Protein AF-A0A8T4NTZ0-F1 (afdb_monomer_lite)

Structure (mmCIF, N/CA/C/O backbone):
data_AF-A0A8T4NTZ0-F1
#
_entry.id   AF-A0A8T4NTZ0-F1
#
loop_
_atom_site.group_PDB
_atom_site.id
_atom_site.type_symbol
_atom_site.label_atom_id
_atom_site.label_alt_id
_atom_site.label_comp_id
_atom_site.label_asym_id
_atom_site.label_entity_id
_atom_site.label_seq_id
_atom_site.pdbx_PDB_ins_code
_atom_site.Cartn_x
_atom_site.Cartn_y
_atom_site.Cartn_z
_atom_site.occupancy
_atom_site.B_iso_or_equiv
_atom_site.auth_seq_id
_atom_site.auth_comp_id
_atom_site.auth_asym_id
_atom_site.auth_atom_id
_atom_site.pdbx_PDB_model_num
ATOM 1 N N . MET A 1 1 ? -55.802 -5.693 69.992 1.00 51.03 1 MET A N 1
ATOM 2 C CA . MET A 1 1 ? -55.617 -4.877 68.767 1.00 51.03 1 MET A CA 1
ATOM 3 C C . MET A 1 1 ? -55.385 -3.428 69.176 1.00 51.03 1 MET A C 1
ATOM 5 O O . MET A 1 1 ? -56.278 -2.823 69.757 1.00 51.03 1 MET A O 1
ATOM 9 N N . LYS A 1 2 ? -54.172 -2.895 68.983 1.00 58.31 2 LYS A N 1
ATOM 10 C CA . LYS A 1 2 ? -53.812 -1.536 69.423 1.00 58.31 2 LYS A CA 1
ATOM 11 C C . LYS A 1 2 ? -54.436 -0.531 68.447 1.00 58.31 2 LYS A C 1
ATOM 13 O O . LYS A 1 2 ? -54.074 -0.511 67.276 1.00 58.31 2 LYS A O 1
ATOM 18 N N . LYS A 1 3 ? -55.430 0.236 68.905 1.00 58.19 3 LYS A N 1
ATOM 19 C CA . LYS A 1 3 ? -56.141 1.238 68.097 1.00 58.19 3 LYS A CA 1
ATOM 20 C C . LYS A 1 3 ? -55.153 2.361 67.759 1.00 58.19 3 LYS A C 1
ATOM 22 O O . LYS A 1 3 ? -54.779 3.125 68.644 1.00 58.19 3 LYS A O 1
ATOM 27 N N . ILE A 1 4 ? -54.691 2.423 66.512 1.00 62.94 4 ILE A N 1
ATOM 28 C CA . ILE A 1 4 ? -53.839 3.519 66.031 1.00 62.94 4 ILE A CA 1
ATOM 29 C C . ILE A 1 4 ? -54.670 4.803 66.115 1.00 62.94 4 ILE A C 1
ATOM 31 O O . ILE A 1 4 ? -55.793 4.857 65.605 1.00 62.94 4 ILE A O 1
ATOM 35 N N . SER A 1 5 ? -54.166 5.819 66.817 1.00 63.41 5 SER A N 1
ATOM 36 C CA . SER A 1 5 ? -54.862 7.101 66.906 1.00 63.41 5 SER A CA 1
ATOM 37 C C . SER A 1 5 ? -54.831 7.771 65.530 1.00 63.41 5 SER A C 1
ATOM 39 O O . SER A 1 5 ? -53.827 7.707 64.823 1.00 63.41 5 SER A O 1
ATOM 41 N N . LYS A 1 6 ? -55.930 8.415 65.118 1.00 66.81 6 LYS A N 1
ATOM 42 C CA . LYS A 1 6 ? -56.035 9.052 63.788 1.00 66.81 6 LYS A CA 1
ATOM 43 C C . LYS A 1 6 ? -54.883 10.039 63.513 1.00 66.81 6 LYS A C 1
ATOM 45 O O . LYS A 1 6 ? -54.472 10.185 62.372 1.00 66.81 6 LYS A O 1
ATOM 50 N N . ALA A 1 7 ? -54.314 10.629 64.567 1.00 63.78 7 ALA A N 1
ATOM 51 C CA . ALA A 1 7 ? -53.135 11.491 64.506 1.00 63.78 7 ALA A CA 1
ATOM 52 C C . ALA A 1 7 ? -51.843 10.759 64.085 1.00 63.78 7 ALA A C 1
ATOM 54 O O . ALA A 1 7 ? -51.043 11.313 63.336 1.00 63.78 7 ALA A O 1
ATOM 55 N N . GLN A 1 8 ? -51.642 9.507 64.516 1.00 68.31 8 GLN A N 1
ATOM 56 C CA . GLN A 1 8 ? -50.486 8.703 64.101 1.00 68.31 8 GLN A CA 1
ATOM 57 C C . GLN A 1 8 ? -50.571 8.321 62.621 1.00 68.31 8 GLN A C 1
ATOM 59 O O . GLN A 1 8 ? -49.560 8.355 61.927 1.00 68.31 8 GLN A O 1
ATOM 64 N N . ALA A 1 9 ? -51.772 8.018 62.120 1.00 75.62 9 ALA A N 1
ATOM 65 C CA . ALA A 1 9 ? -51.971 7.716 60.703 1.00 75.62 9 ALA A CA 1
ATOM 66 C C . ALA A 1 9 ? -51.599 8.912 59.807 1.00 75.62 9 ALA A C 1
ATOM 68 O O . ALA A 1 9 ? -50.891 8.741 58.81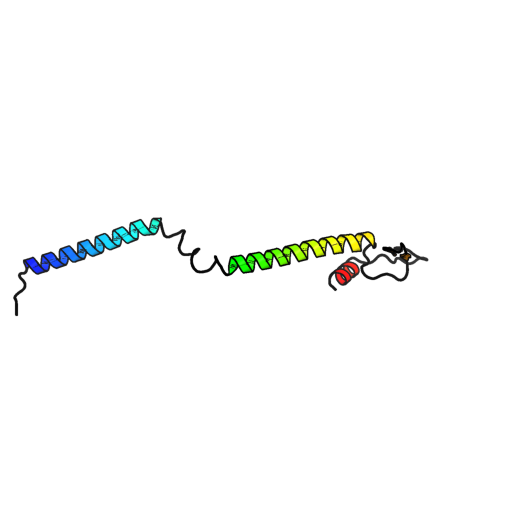7 1.00 75.62 9 ALA A O 1
ATOM 69 N N . THR A 1 10 ? -51.989 10.131 60.196 1.00 85.56 10 THR A N 1
ATOM 70 C CA . THR A 1 10 ? -51.610 11.355 59.474 1.00 85.56 10 THR A CA 1
ATOM 71 C C . THR A 1 10 ? -50.099 11.589 59.492 1.00 85.56 10 THR A C 1
ATOM 73 O O . THR A 1 10 ? -49.531 11.962 58.469 1.00 85.56 10 THR A O 1
ATOM 76 N N . ALA A 1 11 ? -49.425 11.314 60.615 1.00 85.12 11 ALA A N 1
ATOM 77 C CA . ALA A 1 11 ? -47.973 11.469 60.720 1.00 85.12 11 ALA A CA 1
ATOM 78 C C . ALA A 1 11 ? -47.207 10.548 59.750 1.00 85.12 11 ALA A C 1
ATOM 80 O O . ALA A 1 11 ? -46.255 10.989 59.110 1.00 85.12 11 ALA A O 1
ATOM 81 N N . PHE A 1 12 ? -47.653 9.299 59.579 1.00 87.50 12 PHE A N 1
ATOM 82 C CA . PHE A 1 12 ? -47.040 8.374 58.620 1.00 87.50 12 PHE A CA 1
ATOM 83 C C . PHE A 1 12 ? -47.247 8.800 57.163 1.00 87.50 12 PHE A C 1
ATOM 85 O O . PHE A 1 12 ? -46.328 8.669 56.356 1.00 87.50 12 PHE A O 1
ATOM 92 N N . ILE A 1 13 ? -48.420 9.346 56.828 1.00 90.81 13 ILE A N 1
ATOM 93 C CA . ILE A 1 13 ? -48.708 9.836 55.472 1.00 90.81 13 ILE A CA 1
ATOM 94 C C . ILE A 1 13 ? -47.810 11.030 55.135 1.00 90.81 13 ILE A C 1
ATOM 96 O O . ILE A 1 13 ? -47.190 11.053 54.074 1.00 90.81 13 ILE A O 1
ATOM 100 N N . VAL A 1 14 ? -47.683 11.993 56.051 1.00 93.00 14 VAL A N 1
ATOM 101 C CA . VAL A 1 14 ? -46.811 13.162 55.858 1.00 93.00 14 VAL A CA 1
ATOM 102 C C . VAL A 1 14 ? -45.350 12.734 55.701 1.00 93.00 14 VAL A C 1
ATOM 104 O O . VAL A 1 14 ? -44.663 13.219 54.805 1.00 93.00 14 VAL A O 1
ATOM 107 N N . LEU A 1 15 ? -44.887 11.774 56.506 1.00 93.31 15 LEU A N 1
ATOM 108 C CA . LEU A 1 15 ? -43.525 11.249 56.408 1.00 93.31 15 LEU A CA 1
ATOM 109 C C . LEU A 1 15 ? -43.255 10.580 55.050 1.00 93.31 15 LEU A C 1
ATOM 111 O O . LEU A 1 15 ? -42.210 10.817 54.448 1.00 93.31 15 LEU A O 1
ATOM 115 N N . ALA A 1 16 ? -44.203 9.792 54.536 1.00 93.12 16 ALA A N 1
ATOM 116 C CA . ALA A 1 16 ? -44.074 9.146 53.231 1.00 93.12 16 ALA A CA 1
ATOM 117 C C . ALA A 1 16 ? -43.975 10.169 52.087 1.00 93.12 16 ALA A C 1
ATOM 119 O O . ALA A 1 16 ? -43.129 10.028 51.206 1.00 93.12 16 ALA A O 1
ATOM 120 N N . VAL A 1 17 ? -44.786 11.232 52.130 1.00 95.12 17 VAL A N 1
ATOM 121 C CA . VAL A 1 17 ? -44.742 12.312 51.131 1.00 95.12 17 VAL A CA 1
ATOM 122 C C . VAL A 1 17 ? -43.391 13.030 51.152 1.00 95.12 17 VAL A C 1
ATOM 124 O O . VAL A 1 17 ? -42.823 13.287 50.093 1.00 95.12 17 VAL A O 1
ATOM 127 N N . ILE A 1 18 ? -42.837 13.295 52.339 1.00 96.19 18 ILE A N 1
ATOM 128 C CA . ILE A 1 18 ? -41.519 13.931 52.483 1.00 96.19 18 ILE A CA 1
ATOM 129 C C . ILE A 1 18 ? -40.416 13.052 51.881 1.00 96.19 18 ILE A C 1
ATOM 131 O O . ILE A 1 18 ? -39.565 13.561 51.156 1.00 96.19 18 ILE A O 1
ATOM 135 N N . ILE A 1 19 ? -40.445 11.740 52.132 1.00 95.38 19 ILE A N 1
ATOM 136 C CA . ILE A 1 19 ? -39.457 10.794 51.588 1.00 95.38 19 ILE A CA 1
ATOM 137 C C . ILE A 1 19 ? -39.525 10.754 50.057 1.00 95.38 19 ILE A C 1
ATOM 139 O O . ILE A 1 19 ? -38.489 10.822 49.395 1.00 95.38 19 ILE A O 1
ATOM 143 N N . VAL A 1 20 ? -40.732 10.691 49.486 1.00 95.19 20 VAL A N 1
ATOM 144 C CA . VAL A 1 20 ? -40.926 10.681 48.027 1.00 95.19 20 VAL A CA 1
ATOM 145 C C . VAL A 1 20 ? -40.454 11.995 47.400 1.00 95.19 20 VAL A C 1
ATOM 147 O O . VAL A 1 20 ? -39.764 11.970 46.382 1.00 95.19 20 VAL A O 1
ATOM 150 N N . ALA A 1 21 ? -40.754 13.137 48.025 1.00 94.56 21 ALA A N 1
ATOM 151 C CA . ALA A 1 21 ? -40.298 14.444 47.556 1.00 94.56 21 ALA A CA 1
ATOM 152 C C . ALA A 1 21 ? -38.764 14.571 47.594 1.00 94.56 21 ALA A C 1
ATOM 154 O O . ALA A 1 21 ? -38.163 15.065 46.640 1.00 94.56 21 ALA A O 1
ATOM 155 N N . PHE A 1 22 ? -38.120 14.071 48.654 1.00 95.00 22 PHE A N 1
ATOM 156 C CA . PHE A 1 22 ? -36.659 14.046 48.759 1.00 95.00 22 PHE A CA 1
ATOM 157 C C . PHE A 1 22 ? -36.017 13.141 47.706 1.00 95.00 22 PHE A C 1
ATOM 159 O O . PHE A 1 22 ? -35.046 13.542 47.067 1.00 95.00 22 PHE A O 1
ATOM 166 N N . ALA A 1 23 ? -36.569 11.947 47.482 1.00 90.81 23 ALA A N 1
ATOM 167 C CA . ALA A 1 23 ? -36.082 11.040 46.448 1.00 90.81 23 ALA A CA 1
ATOM 168 C C . ALA A 1 23 ? -36.201 11.665 45.047 1.00 90.81 23 ALA A C 1
ATOM 170 O O . ALA A 1 23 ? -35.252 11.607 44.266 1.00 90.81 23 ALA A O 1
ATOM 171 N N . ALA A 1 24 ? -37.325 12.328 44.752 1.00 88.56 24 ALA A N 1
ATOM 172 C CA . ALA A 1 24 ? -37.534 13.029 43.488 1.00 88.56 24 ALA A CA 1
ATOM 173 C C . ALA A 1 24 ? -36.539 14.187 43.289 1.00 88.56 24 ALA A C 1
ATOM 175 O O . ALA A 1 24 ? -35.979 14.324 42.203 1.00 88.56 24 ALA A O 1
ATOM 176 N N . LEU A 1 25 ? -36.259 14.971 44.337 1.00 88.88 25 LEU A N 1
ATOM 177 C CA . LEU A 1 25 ? -35.255 16.042 44.307 1.00 88.88 25 LEU A CA 1
ATOM 178 C C . LEU A 1 25 ? -33.844 15.508 44.049 1.00 88.88 25 LEU A C 1
ATOM 180 O O . LEU A 1 25 ? -33.128 16.058 43.215 1.00 88.88 25 LEU A O 1
ATOM 184 N N . ILE A 1 26 ? -33.452 14.422 44.719 1.00 86.88 26 ILE A N 1
ATOM 185 C CA . ILE A 1 26 ? -32.142 13.787 44.517 1.00 86.88 26 ILE A CA 1
ATOM 186 C C . ILE A 1 26 ? -32.006 13.288 43.074 1.00 86.88 26 ILE A C 1
ATOM 188 O O . ILE A 1 26 ? -30.978 13.522 42.443 1.00 86.88 26 ILE A O 1
ATOM 192 N N . ILE A 1 27 ? -33.040 12.645 42.523 1.00 84.56 27 ILE A N 1
ATOM 193 C CA . ILE A 1 27 ? -33.043 12.178 41.128 1.00 84.56 27 ILE A CA 1
ATOM 194 C C . ILE A 1 27 ? -32.951 13.362 40.156 1.00 84.56 27 ILE A C 1
ATOM 196 O O . ILE A 1 27 ? -32.156 13.315 39.219 1.00 84.56 27 ILE A O 1
ATOM 200 N N . TYR A 1 28 ? -33.712 14.432 40.398 1.00 84.81 28 TYR A N 1
ATOM 201 C CA . TYR A 1 28 ? -33.720 15.633 39.561 1.00 84.81 28 TYR A CA 1
ATOM 202 C C . TYR A 1 28 ? -32.356 16.339 39.538 1.00 84.81 28 TYR A C 1
ATOM 204 O O . TYR A 1 28 ? -31.854 16.676 38.468 1.00 84.81 28 TYR A O 1
ATOM 212 N N . PHE A 1 29 ? -31.705 16.500 40.694 1.00 81.69 29 PHE A N 1
ATOM 213 C CA . PHE A 1 29 ? -30.373 17.109 40.755 1.00 81.69 29 PHE A CA 1
ATOM 214 C C . PHE A 1 29 ? -29.269 16.191 40.217 1.00 81.69 29 PHE A C 1
ATOM 216 O O . PHE A 1 29 ? -28.331 16.674 39.583 1.00 81.69 29 PHE A O 1
ATOM 223 N N . ASN A 1 30 ? -29.389 14.873 40.397 1.00 71.62 30 ASN A N 1
ATOM 224 C CA . ASN A 1 30 ? -28.410 13.921 39.875 1.00 71.62 30 ASN A CA 1
ATOM 225 C C . ASN A 1 30 ? -28.513 13.726 38.355 1.00 71.62 30 ASN A C 1
ATOM 227 O O . ASN A 1 30 ? -27.500 13.406 37.736 1.00 71.62 30 ASN A O 1
ATOM 231 N N . GLN A 1 31 ? -29.672 13.971 37.727 1.00 62.84 31 GLN A N 1
ATOM 232 C CA . GLN A 1 31 ? -29.818 13.904 36.264 1.00 62.84 31 GLN A CA 1
ATOM 233 C C . GLN A 1 31 ? -28.896 14.883 35.522 1.00 62.84 31 GLN A C 1
ATOM 235 O O . GLN A 1 31 ? -28.439 14.564 34.426 1.00 62.84 31 GLN A O 1
ATOM 240 N N . ASN A 1 32 ? -28.530 16.015 36.132 1.00 55.97 32 ASN A N 1
ATOM 241 C CA . ASN A 1 32 ? -27.636 16.993 35.504 1.00 55.97 32 ASN A CA 1
ATOM 242 C C . ASN A 1 32 ? -26.151 16.560 35.500 1.00 55.97 32 ASN A C 1
ATOM 244 O O . ASN A 1 32 ? -25.354 17.113 34.747 1.00 55.97 32 ASN A O 1
ATOM 248 N N . SER A 1 33 ? -25.787 15.544 36.294 1.00 54.38 33 SER A N 1
ATOM 249 C CA . SER A 1 33 ? -24.423 14.988 36.382 1.00 54.38 33 SER A CA 1
ATOM 250 C C . SER A 1 33 ? -24.286 13.588 35.762 1.00 54.38 33 SER A C 1
ATOM 252 O O . SER A 1 33 ? -23.179 13.061 35.670 1.00 54.38 33 SER A O 1
ATOM 254 N N . TYR A 1 34 ? -25.386 12.970 35.311 1.00 49.66 34 TYR A N 1
ATOM 255 C CA . TYR A 1 34 ? -25.434 11.559 34.896 1.00 49.66 34 TYR A CA 1
ATOM 256 C C . TYR A 1 34 ? -25.424 11.325 33.377 1.00 49.66 34 TYR A C 1
ATOM 258 O O . TYR A 1 34 ? -25.761 10.236 32.922 1.00 49.66 34 TYR A O 1
ATOM 266 N N . SER A 1 35 ? -25.034 12.324 32.578 1.00 50.47 35 SER A N 1
ATOM 267 C CA . SER A 1 35 ? -24.983 12.196 31.110 1.00 50.47 35 SER A CA 1
ATOM 268 C C . SER A 1 35 ? -23.567 12.017 30.537 1.00 50.47 35 SER A C 1
ATOM 270 O O . SER A 1 35 ? -23.403 11.882 29.329 1.00 50.47 35 SER A O 1
ATOM 272 N N . SER A 1 36 ? -22.519 11.973 31.374 1.00 50.72 36 SER A N 1
ATOM 273 C CA . SER A 1 36 ? -21.126 11.904 30.888 1.00 50.72 36 SER A CA 1
ATOM 274 C C . SER A 1 36 ? -20.300 10.693 31.343 1.00 50.72 36 SER A C 1
ATOM 276 O O . SER A 1 36 ? -19.264 10.440 30.730 1.00 50.72 36 SER A O 1
ATOM 278 N N . ASN A 1 37 ? -20.735 9.903 32.339 1.00 53.31 37 ASN A N 1
ATOM 279 C CA . ASN A 1 37 ? -19.869 8.870 32.945 1.00 53.31 37 ASN A CA 1
ATOM 280 C C . ASN A 1 37 ? -20.345 7.406 32.888 1.00 53.31 37 ASN A C 1
ATOM 282 O O . ASN A 1 37 ? -19.512 6.519 33.038 1.00 53.31 37 ASN A O 1
ATOM 286 N N . LEU A 1 38 ? -21.614 7.087 32.607 1.00 51.78 38 LEU A N 1
ATOM 287 C CA . LEU A 1 38 ? -22.041 5.673 32.612 1.00 51.78 38 LEU A CA 1
ATOM 288 C C . LEU A 1 38 ? -21.828 4.900 31.302 1.00 51.78 38 LEU A C 1
ATOM 290 O O . LEU A 1 38 ? -21.673 3.685 31.347 1.00 51.78 38 LEU A O 1
ATOM 294 N N . ASN A 1 39 ? -21.720 5.574 30.154 1.00 47.97 39 ASN A N 1
ATOM 295 C CA . ASN A 1 39 ? -21.449 4.909 28.868 1.00 47.97 39 ASN A CA 1
ATOM 296 C C . ASN A 1 39 ? -19.949 4.734 28.556 1.00 47.97 39 ASN A C 1
ATOM 298 O O . ASN A 1 39 ? -19.599 4.187 27.511 1.00 47.97 39 ASN A O 1
ATOM 302 N N . ARG A 1 40 ? -19.048 5.196 29.436 1.00 49.78 40 ARG A N 1
ATOM 303 C CA . ARG A 1 40 ? -17.589 5.119 29.231 1.00 49.78 40 ARG A CA 1
ATOM 304 C C . ARG A 1 40 ? -16.867 4.128 30.145 1.00 49.78 40 ARG A C 1
ATOM 306 O O . ARG A 1 40 ? -15.786 3.690 29.776 1.00 49.78 40 ARG A O 1
ATOM 313 N N . ILE A 1 41 ? -17.450 3.730 31.278 1.00 52.44 41 ILE A N 1
ATOM 314 C CA . ILE A 1 41 ? -16.710 3.002 32.324 1.00 52.44 41 ILE A CA 1
ATOM 315 C C . ILE A 1 41 ? -16.775 1.469 32.178 1.00 52.44 41 ILE A C 1
ATOM 317 O O . ILE A 1 41 ? -15.791 0.809 32.484 1.00 52.44 41 ILE A O 1
ATOM 321 N N . PHE A 1 42 ? -17.857 0.879 31.651 1.00 51.53 42 PHE A N 1
ATOM 322 C CA . PHE A 1 42 ? -18.043 -0.585 31.731 1.00 51.53 42 PHE A CA 1
ATOM 323 C C . PHE A 1 42 ? -17.896 -1.386 30.426 1.00 51.53 42 PHE A C 1
ATOM 325 O O . PHE A 1 42 ? -18.013 -2.607 30.465 1.00 51.53 42 PHE A O 1
ATOM 332 N N . SER A 1 43 ? -17.619 -0.772 29.267 1.00 50.09 43 SER A N 1
ATOM 333 C CA . SER A 1 43 ? -17.578 -1.544 28.000 1.00 50.09 43 SER A CA 1
ATOM 334 C C . SER A 1 43 ? -16.461 -1.188 27.017 1.00 50.09 43 SER A C 1
ATOM 336 O O . SER A 1 43 ? -16.409 -1.779 25.945 1.00 50.09 43 SER A O 1
ATOM 338 N N . ARG A 1 44 ? -15.567 -0.235 27.327 1.00 50.66 44 ARG A N 1
ATOM 339 C CA . ARG A 1 44 ? -14.607 0.285 26.332 1.00 50.66 44 ARG A CA 1
ATOM 340 C C . ARG A 1 44 ? -13.147 0.450 26.768 1.00 50.66 44 ARG A C 1
ATOM 342 O O . ARG A 1 44 ? -12.355 0.770 25.900 1.00 50.66 44 ARG A O 1
ATOM 349 N N . LEU A 1 45 ? -12.761 0.260 28.029 1.00 53.31 45 LEU A N 1
ATOM 350 C CA . LEU A 1 45 ? -11.410 0.648 28.483 1.00 53.31 45 LEU A CA 1
ATOM 351 C C . LEU A 1 45 ? -10.344 -0.456 28.428 1.00 53.31 45 LEU A C 1
ATOM 353 O O . LEU A 1 45 ? -9.171 -0.123 28.334 1.00 53.31 45 LEU A O 1
ATOM 357 N N . GLU A 1 46 ? -10.717 -1.737 28.415 1.00 50.53 46 GLU A N 1
ATOM 358 C CA . GLU A 1 46 ? -9.720 -2.827 28.417 1.00 50.53 46 GLU A CA 1
ATOM 359 C C . GLU A 1 46 ? -9.716 -3.631 27.108 1.00 50.53 46 GLU A C 1
ATOM 361 O O . GLU A 1 46 ? -8.656 -3.916 26.557 1.00 50.53 46 GLU A O 1
ATOM 366 N N . ILE A 1 47 ? -10.898 -3.887 26.534 1.00 53.75 47 ILE A N 1
ATOM 367 C CA . ILE A 1 47 ? -11.027 -4.572 25.237 1.00 53.75 47 ILE A CA 1
ATOM 368 C C . ILE A 1 47 ? -10.678 -3.635 24.066 1.00 53.75 47 ILE A C 1
ATOM 370 O O . ILE A 1 47 ? -10.008 -4.076 23.136 1.00 53.75 47 ILE A O 1
ATOM 374 N N . ASN A 1 48 ? -11.047 -2.340 24.108 1.00 59.47 48 ASN A N 1
ATOM 375 C CA . ASN A 1 48 ? -10.637 -1.423 23.030 1.00 59.47 48 ASN A CA 1
ATOM 376 C C . ASN A 1 48 ? -9.170 -1.043 23.118 1.00 59.47 48 ASN A C 1
ATOM 378 O O . ASN A 1 48 ? -8.565 -0.926 22.079 1.00 59.47 48 ASN A O 1
ATOM 382 N N . ALA A 1 49 ? -8.555 -0.889 24.294 1.00 64.38 49 ALA A N 1
ATOM 383 C CA . ALA A 1 49 ? -7.140 -0.508 24.329 1.00 64.38 49 ALA A CA 1
ATOM 384 C C . ALA A 1 49 ? -6.253 -1.555 23.625 1.00 64.38 49 ALA A C 1
ATOM 386 O O . ALA A 1 49 ? -5.352 -1.203 22.868 1.00 64.38 49 ALA A O 1
ATOM 387 N N . GLN A 1 50 ? -6.557 -2.843 23.817 1.00 69.44 50 GLN A N 1
ATOM 388 C CA . GLN A 1 50 ? -5.867 -3.932 23.124 1.00 69.44 50 GLN A CA 1
ATOM 389 C C . GLN A 1 50 ? -6.266 -4.017 21.643 1.00 69.44 50 GLN A C 1
ATOM 391 O O . GLN A 1 50 ? -5.393 -4.181 20.794 1.00 69.44 50 GLN A O 1
ATOM 396 N N . ALA A 1 51 ? -7.552 -3.863 21.310 1.00 75.00 51 ALA A N 1
ATOM 397 C CA . ALA A 1 51 ? -8.009 -3.862 19.919 1.00 75.00 51 ALA A CA 1
ATOM 398 C C . ALA A 1 51 ? -7.460 -2.668 19.116 1.00 75.00 51 ALA A C 1
ATOM 400 O O . ALA A 1 51 ? -7.015 -2.852 17.989 1.00 75.00 51 ALA A O 1
ATOM 401 N N . ASP A 1 52 ? -7.418 -1.479 19.713 1.00 78.88 52 ASP A N 1
ATOM 402 C CA . ASP A 1 52 ? -6.877 -0.240 19.154 1.00 78.88 52 ASP A CA 1
ATOM 403 C C . ASP A 1 52 ? -5.361 -0.363 18.960 1.00 78.88 52 ASP A C 1
ATOM 405 O O . ASP A 1 52 ? -4.825 0.074 17.943 1.00 78.88 52 ASP A O 1
ATOM 409 N N . GLN A 1 53 ? -4.654 -1.003 19.900 1.00 82.38 53 GLN A N 1
ATOM 410 C CA . GLN A 1 53 ? -3.223 -1.266 19.760 1.00 82.38 53 GLN A CA 1
ATOM 411 C C . GLN A 1 53 ? -2.941 -2.240 18.611 1.00 82.38 53 GLN A C 1
ATOM 413 O O . GLN A 1 53 ? -2.086 -1.957 17.773 1.00 82.38 53 GLN A O 1
ATOM 418 N N . VAL A 1 54 ? -3.681 -3.351 18.529 1.00 85.62 54 VAL A N 1
ATOM 419 C CA . VAL A 1 54 ? -3.562 -4.315 17.423 1.00 85.62 54 VAL A CA 1
ATOM 420 C C . VAL A 1 54 ? -3.919 -3.653 16.093 1.00 85.62 54 VAL A C 1
ATOM 422 O O . VAL A 1 54 ? -3.175 -3.791 15.127 1.00 85.62 54 VAL A O 1
ATOM 425 N N . GLN A 1 55 ? -5.005 -2.882 16.043 1.00 87.38 55 GLN A N 1
ATOM 426 C CA . GLN A 1 55 ? -5.417 -2.145 14.852 1.00 87.38 55 GLN A CA 1
ATOM 427 C C . GLN A 1 55 ? -4.336 -1.159 14.407 1.00 87.38 55 GLN A C 1
ATOM 429 O O . GLN A 1 55 ? -3.986 -1.136 13.233 1.00 87.38 55 GLN A O 1
ATOM 434 N N . SER A 1 56 ? -3.779 -0.379 15.333 1.00 88.69 56 SER A N 1
ATOM 435 C CA . SER A 1 56 ? -2.706 0.574 15.045 1.00 88.69 56 SER A CA 1
ATOM 436 C C . SER A 1 56 ? -1.451 -0.126 14.521 1.00 88.69 56 SER A C 1
ATOM 438 O O . SER A 1 56 ? -0.868 0.314 13.534 1.00 88.69 56 SER A O 1
ATOM 440 N N . SER A 1 57 ? -1.069 -1.266 15.106 1.00 91.19 57 SER A N 1
ATOM 441 C CA . SER A 1 57 ? 0.048 -2.073 14.603 1.00 91.19 57 SER A CA 1
ATOM 442 C C . SER A 1 57 ? -0.210 -2.629 13.200 1.00 91.19 57 SER A C 1
ATOM 444 O O . SER A 1 57 ? 0.685 -2.576 12.359 1.00 91.19 57 SER A O 1
ATOM 446 N N . ILE A 1 58 ? -1.420 -3.123 12.921 1.00 93.81 58 ILE A N 1
ATOM 447 C CA . ILE A 1 58 ? -1.795 -3.620 11.588 1.00 93.81 58 ILE A CA 1
ATOM 448 C C . ILE A 1 58 ? -1.779 -2.480 10.568 1.00 93.81 58 ILE A C 1
ATOM 450 O O . ILE A 1 58 ? -1.190 -2.633 9.503 1.00 93.81 58 ILE A O 1
ATOM 454 N N . LEU A 1 59 ? -2.383 -1.334 10.894 1.00 93.88 59 LEU A N 1
ATOM 455 C CA . LEU A 1 59 ? -2.416 -0.168 10.011 1.00 93.88 59 LEU A CA 1
ATOM 456 C C . LEU A 1 59 ? -1.014 0.389 9.753 1.00 93.88 59 LEU A C 1
ATOM 458 O O . LEU A 1 59 ? -0.698 0.708 8.614 1.00 93.88 59 LEU A O 1
ATOM 462 N N . GLY A 1 60 ? -0.162 0.452 10.777 1.00 94.75 60 GLY A N 1
ATOM 463 C CA . GLY A 1 60 ? 1.226 0.885 10.625 1.00 94.75 60 GLY A CA 1
ATOM 464 C C . GLY A 1 60 ? 2.050 -0.070 9.760 1.00 94.75 60 GLY A C 1
ATOM 465 O O . GLY A 1 60 ? 2.813 0.380 8.908 1.00 94.75 60 GLY A O 1
ATOM 466 N N . CYS A 1 61 ? 1.867 -1.384 9.933 1.00 95.06 61 CYS A N 1
ATOM 467 C CA . CYS A 1 61 ? 2.492 -2.392 9.076 1.00 95.06 61 CYS A CA 1
ATOM 468 C C . CYS A 1 61 ? 2.027 -2.234 7.623 1.00 95.06 61 CYS A C 1
ATOM 470 O O . CYS A 1 61 ? 2.856 -2.092 6.729 1.00 95.06 61 CYS A O 1
ATOM 472 N N . LEU A 1 62 ? 0.711 -2.153 7.403 1.00 94.50 62 LEU A N 1
ATOM 473 C CA . LEU A 1 62 ? 0.118 -1.961 6.082 1.00 94.50 62 LEU A CA 1
ATOM 474 C C . LEU A 1 62 ? 0.639 -0.688 5.403 1.00 94.50 62 LEU A C 1
ATOM 476 O O . LEU A 1 62 ? 0.997 -0.724 4.231 1.00 94.50 62 LEU A O 1
ATOM 480 N N . GLU A 1 63 ? 0.711 0.426 6.133 1.00 96.00 63 GLU A N 1
ATOM 481 C CA . GLU A 1 63 ? 1.216 1.693 5.606 1.00 96.00 63 GLU A CA 1
ATOM 482 C C . GLU A 1 63 ? 2.696 1.601 5.211 1.00 96.00 63 GLU A C 1
ATOM 484 O O . GLU A 1 63 ? 3.067 2.067 4.132 1.00 96.00 63 GLU A O 1
ATOM 489 N N . SER A 1 64 ? 3.538 0.995 6.055 1.00 96.44 64 SER A N 1
ATOM 490 C CA . SER A 1 64 ? 4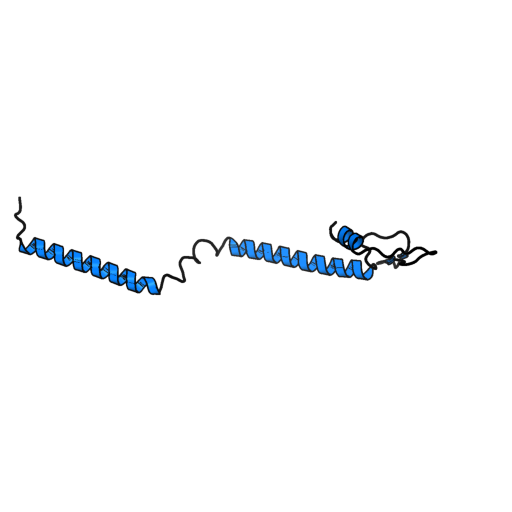.962 0.808 5.752 1.00 96.44 64 SER A CA 1
ATOM 491 C C . SER A 1 64 ? 5.150 -0.101 4.542 1.00 96.44 64 SER A C 1
ATOM 493 O O . SER A 1 64 ? 5.828 0.280 3.592 1.00 96.44 64 SER A O 1
ATOM 495 N N . THR A 1 65 ? 4.496 -1.264 4.532 1.00 94.31 65 THR A N 1
ATOM 496 C CA . THR A 1 65 ? 4.590 -2.231 3.434 1.00 94.31 65 THR A CA 1
ATOM 497 C C . THR A 1 65 ? 4.097 -1.638 2.119 1.00 94.31 65 THR A C 1
ATOM 499 O O . THR A 1 65 ? 4.757 -1.805 1.099 1.00 94.31 65 THR A O 1
ATOM 502 N N . ALA A 1 66 ? 2.987 -0.894 2.128 1.00 93.12 66 ALA A N 1
ATOM 503 C CA . ALA A 1 66 ? 2.478 -0.239 0.927 1.00 93.12 66 ALA A CA 1
ATOM 504 C C . ALA A 1 66 ? 3.463 0.809 0.383 1.00 93.12 66 ALA A C 1
ATOM 506 O O . ALA A 1 66 ? 3.692 0.875 -0.824 1.00 93.12 66 ALA A O 1
ATOM 507 N N . LYS A 1 67 ? 4.079 1.614 1.257 1.00 95.38 67 LYS A N 1
ATOM 508 C CA . LYS A 1 67 ? 5.091 2.604 0.853 1.00 95.38 67 LYS A CA 1
ATOM 509 C C . LYS A 1 67 ? 6.335 1.943 0.264 1.00 95.38 67 LYS A C 1
ATOM 511 O O . LYS A 1 67 ? 6.812 2.391 -0.778 1.00 95.38 67 LYS A O 1
ATOM 516 N N . ASP A 1 68 ? 6.823 0.882 0.896 1.00 94.12 68 ASP A N 1
ATOM 517 C CA . ASP A 1 68 ? 7.993 0.143 0.425 1.00 94.12 68 ASP A CA 1
ATOM 518 C C . ASP A 1 68 ? 7.712 -0.531 -0.925 1.00 94.12 68 ASP A C 1
ATOM 520 O O . ASP A 1 68 ? 8.518 -0.420 -1.850 1.00 94.12 68 ASP A O 1
ATOM 524 N N . ALA A 1 69 ? 6.535 -1.145 -1.085 1.00 92.06 69 ALA A N 1
ATOM 525 C CA . ALA A 1 69 ? 6.102 -1.744 -2.345 1.00 92.06 69 ALA A CA 1
ATOM 526 C C . ALA A 1 69 ? 6.034 -0.707 -3.478 1.00 92.06 69 ALA A C 1
ATOM 528 O O . ALA A 1 69 ? 6.573 -0.943 -4.560 1.00 92.06 69 ALA A O 1
ATOM 529 N N . LEU A 1 70 ? 5.447 0.469 -3.218 1.00 93.19 70 LEU A N 1
ATOM 530 C CA . LEU A 1 70 ? 5.383 1.567 -4.189 1.00 93.19 70 LEU A CA 1
ATOM 531 C C . LEU A 1 70 ? 6.772 2.085 -4.586 1.00 93.19 70 LEU A C 1
ATOM 533 O O . LEU A 1 70 ? 6.993 2.444 -5.744 1.00 93.19 70 LEU A O 1
ATOM 537 N N . LEU A 1 71 ? 7.720 2.120 -3.649 1.00 93.25 71 LEU A N 1
ATOM 538 C CA . LEU A 1 71 ? 9.089 2.540 -3.931 1.00 93.25 71 LEU A CA 1
ATOM 539 C C . LEU A 1 71 ? 9.827 1.506 -4.791 1.00 93.25 71 LEU A C 1
ATOM 541 O O . LEU A 1 71 ? 10.463 1.878 -5.778 1.00 93.25 71 LEU A O 1
ATOM 545 N N . ILE A 1 72 ? 9.707 0.218 -4.460 1.00 91.56 72 ILE A N 1
ATOM 546 C CA . ILE A 1 72 ? 10.322 -0.881 -5.218 1.00 91.56 72 ILE A CA 1
ATOM 547 C C . ILE A 1 72 ? 9.770 -0.920 -6.645 1.00 91.56 72 ILE A C 1
ATOM 549 O O . ILE A 1 72 ? 10.547 -0.865 -7.600 1.00 91.56 72 ILE A O 1
ATOM 553 N N . ILE A 1 73 ? 8.443 -0.941 -6.801 1.00 92.38 73 ILE A N 1
ATOM 554 C CA . ILE A 1 73 ? 7.803 -1.012 -8.120 1.00 92.38 73 ILE A CA 1
ATOM 555 C C . ILE A 1 73 ? 8.065 0.257 -8.941 1.00 92.38 73 ILE A C 1
ATOM 557 O O . ILE A 1 73 ? 8.225 0.193 -10.157 1.00 92.38 73 ILE A O 1
ATOM 561 N N . GLY A 1 74 ? 8.183 1.417 -8.285 1.00 91.56 74 GLY A N 1
ATOM 562 C CA . GLY A 1 74 ? 8.559 2.672 -8.929 1.00 91.56 74 GLY A CA 1
ATOM 563 C C . GLY A 1 74 ? 9.969 2.627 -9.524 1.00 91.56 74 GLY A C 1
ATOM 564 O O . GLY A 1 74 ? 10.159 3.022 -10.673 1.00 91.56 74 GLY A O 1
ATOM 565 N N . ILE A 1 75 ? 10.948 2.095 -8.780 1.00 91.19 75 ILE A N 1
ATOM 566 C CA . ILE A 1 75 ? 12.322 1.887 -9.275 1.00 91.19 75 ILE A CA 1
ATOM 567 C C . ILE A 1 75 ? 12.334 0.890 -10.440 1.00 91.19 75 ILE A C 1
ATOM 569 O O . ILE A 1 75 ? 13.068 1.080 -11.408 1.00 91.19 75 ILE A O 1
ATOM 573 N N . GLN A 1 76 ? 11.500 -0.145 -10.365 1.00 93.19 76 GLN A N 1
ATOM 574 C CA . GLN A 1 76 ? 11.388 -1.208 -11.365 1.00 93.19 76 GLN A CA 1
ATOM 575 C C . GLN A 1 76 ? 10.455 -0.853 -12.535 1.00 93.19 76 GLN A C 1
ATOM 577 O O . GLN A 1 76 ? 10.078 -1.725 -13.314 1.00 93.19 76 GLN A O 1
ATOM 582 N N . GLY A 1 77 ? 10.084 0.423 -12.698 1.00 92.31 77 GLY A N 1
ATOM 583 C CA . GLY A 1 77 ? 9.299 0.890 -13.843 1.00 92.31 77 GLY A CA 1
ATOM 584 C C . GLY A 1 77 ? 7.902 0.267 -13.921 1.00 92.31 77 GLY A C 1
ATOM 585 O O . GLY A 1 77 ? 7.448 -0.130 -14.990 1.00 92.31 77 GLY A O 1
ATOM 586 N N . GLY A 1 78 ? 7.226 0.130 -12.785 1.00 92.50 78 GLY A N 1
ATOM 587 C CA . GLY A 1 78 ? 5.875 -0.425 -12.719 1.00 92.50 78 GLY A CA 1
ATOM 588 C C . GLY A 1 78 ? 5.816 -1.954 -12.718 1.00 92.50 78 GLY A C 1
ATOM 589 O O . GLY A 1 78 ? 4.735 -2.500 -12.554 1.00 92.50 78 GLY A O 1
ATOM 590 N N . TYR A 1 79 ? 6.939 -2.654 -12.867 1.00 92.62 79 TYR A N 1
ATOM 591 C CA . TYR A 1 79 ? 6.976 -4.113 -12.782 1.00 92.62 79 TYR A CA 1
ATOM 592 C C . TYR A 1 79 ? 7.332 -4.562 -11.372 1.00 92.62 79 TYR A C 1
ATOM 594 O O . TYR A 1 79 ? 8.347 -4.130 -10.842 1.00 92.62 79 TYR A O 1
ATOM 602 N N . TYR A 1 80 ? 6.536 -5.452 -10.786 1.00 89.50 80 TYR A N 1
ATOM 603 C CA . TYR A 1 80 ? 6.941 -6.210 -9.601 1.00 89.50 80 TYR A CA 1
ATOM 604 C C . TYR A 1 80 ? 7.634 -7.508 -10.024 1.00 89.50 80 TYR A C 1
ATOM 606 O O . TYR A 1 80 ? 8.696 -7.870 -9.517 1.00 89.50 80 TYR A O 1
ATOM 614 N N . ASN A 1 81 ? 7.065 -8.194 -11.021 1.00 89.69 81 ASN A N 1
ATOM 615 C CA . ASN A 1 81 ? 7.682 -9.377 -11.606 1.00 89.69 81 ASN A CA 1
ATOM 616 C C . ASN A 1 81 ? 8.714 -8.982 -12.663 1.00 89.69 81 ASN A C 1
ATOM 618 O O . ASN A 1 81 ? 8.435 -8.186 -13.558 1.00 89.69 81 ASN A O 1
ATOM 622 N N . LYS A 1 82 ? 9.898 -9.598 -12.601 1.00 91.69 82 LYS A N 1
ATOM 623 C CA . LYS A 1 82 ? 11.009 -9.339 -13.526 1.00 91.69 82 LYS A CA 1
ATOM 624 C C . LYS A 1 82 ? 10.589 -9.628 -14.987 1.00 91.69 82 LYS A C 1
ATOM 626 O O . LYS A 1 82 ? 10.332 -10.791 -15.305 1.00 91.69 82 LYS A O 1
ATOM 631 N N . PRO A 1 83 ? 10.533 -8.623 -15.886 1.00 93.12 83 PRO A N 1
ATOM 632 C CA . PRO A 1 83 ? 10.137 -8.838 -17.278 1.00 93.12 83 PRO A CA 1
ATOM 633 C C . PRO A 1 83 ? 11.263 -9.477 -18.104 1.00 93.12 83 PRO A C 1
ATOM 635 O O . PRO A 1 83 ? 12.433 -9.428 -17.738 1.00 93.12 83 PRO A O 1
ATOM 638 N N . GLU A 1 84 ? 10.940 -10.049 -19.266 1.00 93.88 84 GLU A N 1
ATOM 639 C CA . GLU A 1 84 ? 11.954 -10.675 -20.135 1.00 93.88 84 GLU A CA 1
ATOM 640 C C . GLU A 1 84 ? 12.942 -9.663 -20.734 1.00 93.88 84 GLU A C 1
ATOM 642 O O . GLU A 1 84 ? 14.111 -9.976 -20.968 1.00 93.88 84 GLU A O 1
ATOM 647 N N . LYS A 1 85 ? 12.465 -8.447 -21.021 1.00 95.19 85 LYS A N 1
ATOM 648 C CA . LYS A 1 85 ? 13.237 -7.378 -21.660 1.00 95.19 85 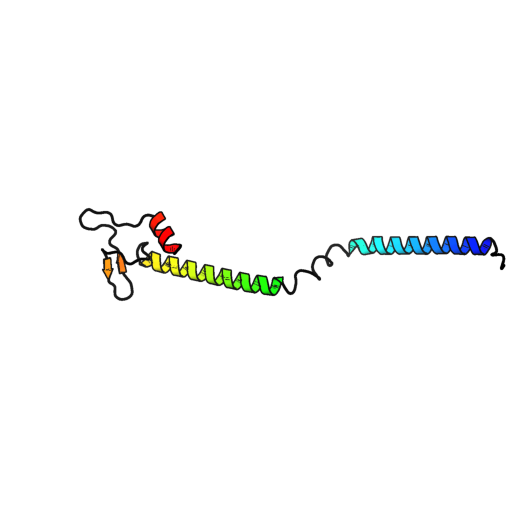LYS A CA 1
ATOM 649 C C . LYS A 1 85 ? 13.604 -6.323 -20.626 1.00 95.19 85 LYS A C 1
ATOM 651 O O . LYS A 1 85 ? 12.804 -5.450 -20.294 1.00 95.19 85 LYS A O 1
ATOM 656 N N . LEU A 1 86 ? 14.826 -6.421 -20.120 1.00 95.94 86 LEU A N 1
ATOM 657 C CA . LEU A 1 86 ? 15.362 -5.517 -19.112 1.00 95.94 86 LEU A CA 1
ATOM 658 C C . LEU A 1 86 ? 16.871 -5.364 -19.232 1.00 95.94 86 LEU A C 1
ATOM 660 O O . LEU A 1 86 ? 17.558 -6.169 -19.863 1.00 95.94 86 LEU A O 1
ATOM 664 N N . HIS A 1 87 ? 17.375 -4.350 -18.544 1.00 94.25 87 HIS A N 1
ATOM 665 C CA . HIS A 1 87 ? 18.769 -4.234 -18.168 1.00 94.25 87 HIS A CA 1
ATOM 666 C C . HIS A 1 87 ? 18.930 -4.597 -16.688 1.00 94.25 87 HIS A C 1
ATOM 668 O O . HIS A 1 87 ? 18.223 -4.053 -15.837 1.00 94.25 87 HIS A O 1
ATOM 674 N N . ASP A 1 88 ? 19.831 -5.529 -16.389 1.00 93.75 88 ASP A N 1
ATOM 675 C CA . ASP A 1 88 ? 20.103 -5.974 -15.022 1.00 93.75 88 ASP A CA 1
ATOM 676 C C . ASP A 1 88 ? 21.114 -5.033 -14.355 1.00 93.75 88 ASP A C 1
ATOM 678 O O . ASP A 1 88 ? 22.140 -4.705 -14.951 1.00 93.75 88 ASP A O 1
ATOM 682 N N . LEU A 1 89 ? 20.808 -4.584 -13.138 1.00 91.06 89 LEU A N 1
ATOM 683 C CA . LEU A 1 89 ? 21.667 -3.720 -12.328 1.00 91.06 89 LEU A CA 1
ATOM 684 C C . LEU A 1 89 ? 22.311 -4.473 -11.152 1.00 91.06 89 LEU A C 1
ATOM 686 O O . LEU A 1 89 ? 22.859 -3.826 -10.265 1.00 91.06 89 LEU A O 1
ATOM 690 N N . GLU A 1 90 ? 22.210 -5.804 -11.099 1.00 89.94 90 GLU A N 1
ATOM 691 C CA . GLU A 1 90 ? 22.637 -6.701 -10.006 1.00 89.94 90 GLU A CA 1
ATOM 692 C C . GLU A 1 90 ? 21.814 -6.579 -8.711 1.00 89.94 90 GLU A C 1
ATOM 694 O O . GLU A 1 90 ? 21.496 -7.589 -8.086 1.00 89.94 90 GLU A O 1
ATOM 699 N N . TRP A 1 91 ? 21.431 -5.366 -8.307 1.00 88.94 91 TRP A N 1
ATOM 700 C CA . TRP A 1 91 ? 20.586 -5.095 -7.132 1.00 88.94 91 TRP A CA 1
ATOM 701 C C . TRP A 1 91 ? 19.128 -4.762 -7.492 1.00 88.94 91 TRP A C 1
ATOM 703 O O . TRP A 1 91 ? 18.264 -4.740 -6.618 1.00 88.94 91 TRP A O 1
ATOM 713 N N . SER A 1 92 ? 18.854 -4.480 -8.767 1.00 91.25 92 SER A N 1
ATOM 714 C CA . SER A 1 92 ? 17.527 -4.189 -9.321 1.00 91.25 92 SER A CA 1
ATOM 715 C C . SER A 1 92 ? 17.556 -4.392 -10.842 1.00 91.25 92 SER A C 1
ATOM 717 O O . SER A 1 92 ? 18.543 -4.875 -11.394 1.00 91.25 92 SER A O 1
ATOM 719 N N . PHE A 1 93 ? 16.490 -4.022 -11.542 1.00 93.62 93 PHE A N 1
ATOM 720 C CA . PHE A 1 93 ? 16.425 -4.049 -12.997 1.00 93.62 93 PHE A CA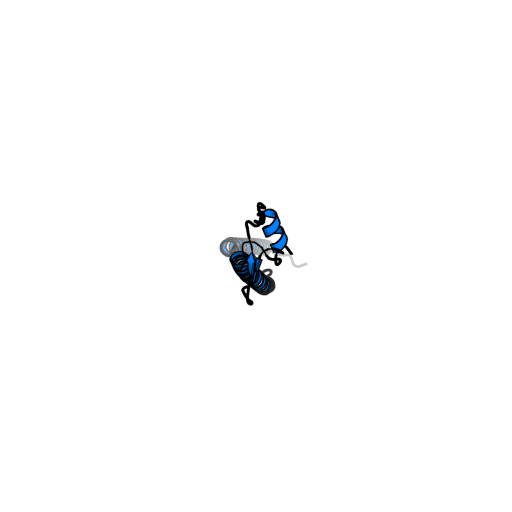 1
ATOM 721 C C . PHE A 1 93 ? 15.735 -2.799 -13.543 1.00 93.62 93 PHE A C 1
ATOM 723 O O . PHE A 1 93 ? 14.882 -2.205 -12.887 1.00 93.62 93 PHE A O 1
ATOM 730 N N . ILE A 1 94 ? 16.094 -2.424 -14.771 1.00 93.88 94 ILE A N 1
ATOM 731 C CA . ILE A 1 94 ? 15.404 -1.387 -15.542 1.00 93.88 94 ILE A CA 1
ATOM 732 C C . ILE A 1 94 ? 14.670 -2.078 -16.693 1.00 93.88 94 ILE A C 1
ATOM 734 O O . ILE A 1 94 ? 15.333 -2.612 -17.589 1.00 93.88 94 ILE A O 1
ATOM 738 N N . PRO A 1 95 ? 13.329 -2.094 -16.702 1.00 95.38 95 PRO A N 1
ATOM 739 C CA . PRO A 1 95 ? 12.569 -2.688 -17.793 1.00 95.38 95 PRO A CA 1
ATOM 740 C C . PRO A 1 95 ? 12.673 -1.838 -19.063 1.00 95.38 95 PRO A C 1
ATOM 742 O O . PRO A 1 95 ? 12.767 -0.609 -19.018 1.00 95.38 95 PRO A O 1
ATOM 745 N N . TYR A 1 96 ? 12.599 -2.482 -20.223 1.00 95.50 96 TYR A N 1
ATOM 746 C CA . TYR A 1 96 ? 12.430 -1.765 -21.482 1.00 95.50 96 TYR A CA 1
ATOM 747 C C . TYR A 1 96 ? 10.949 -1.520 -21.732 1.00 95.50 96 TYR A C 1
ATOM 749 O O . TYR A 1 96 ? 10.205 -2.463 -21.948 1.00 95.50 96 TYR A O 1
ATOM 757 N N . TYR A 1 97 ? 10.525 -0.255 -21.765 1.00 95.69 97 TYR A N 1
ATOM 758 C CA . TYR A 1 97 ? 9.153 0.101 -22.164 1.00 95.69 97 TYR A CA 1
ATOM 759 C C . TYR A 1 97 ? 8.938 0.007 -23.674 1.00 95.69 97 TYR A C 1
ATOM 761 O O . TYR A 1 97 ? 7.803 -0.036 -24.148 1.00 95.69 97 TYR A O 1
ATOM 769 N N . TYR A 1 98 ? 10.027 -0.014 -24.437 1.00 95.56 98 TYR A N 1
ATOM 770 C CA . TYR A 1 98 ? 10.000 -0.177 -25.877 1.00 95.56 98 TYR A CA 1
ATOM 771 C C . TYR A 1 98 ? 11.193 -1.011 -26.330 1.00 95.56 98 TYR A C 1
ATOM 773 O O . TYR A 1 98 ? 12.335 -0.714 -25.974 1.00 95.56 98 TYR A O 1
ATOM 781 N N . TYR A 1 99 ? 10.933 -2.042 -27.127 1.00 95.81 99 TYR A N 1
ATOM 782 C CA . TYR A 1 99 ? 11.964 -2.921 -27.668 1.00 95.81 99 TY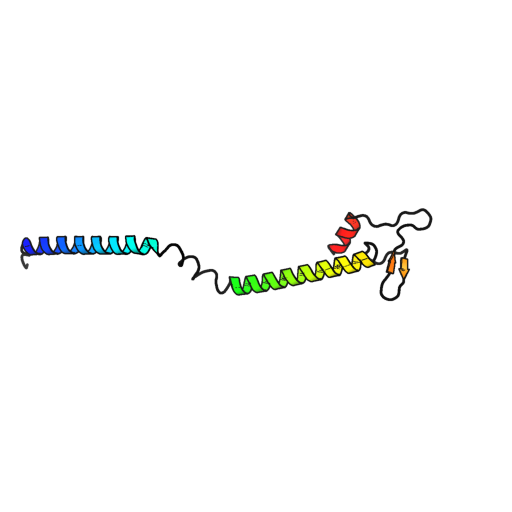R A CA 1
ATOM 783 C C . TYR A 1 99 ? 11.525 -3.455 -29.034 1.00 95.81 99 TYR A C 1
ATOM 785 O O . TYR A 1 99 ? 10.422 -3.974 -29.167 1.00 95.81 99 TYR A O 1
ATOM 793 N N . GLU A 1 100 ? 12.370 -3.292 -30.058 1.00 95.06 100 GLU A N 1
ATOM 794 C CA . GLU A 1 100 ? 12.158 -3.847 -31.410 1.00 95.06 100 GLU A CA 1
ATOM 795 C C . GLU A 1 100 ? 10.764 -3.575 -32.025 1.00 95.06 100 GLU A C 1
ATOM 797 O O . GLU A 1 100 ? 10.173 -4.437 -32.670 1.00 95.06 100 GLU A O 1
ATOM 802 N N . GLY A 1 101 ? 10.214 -2.367 -31.847 1.00 95.38 101 GLY A N 1
ATOM 803 C CA . GLY A 1 101 ? 8.897 -2.013 -32.405 1.00 95.38 101 GLY A CA 1
ATOM 804 C C . GLY A 1 101 ? 7.712 -2.304 -31.486 1.00 95.38 101 GLY A C 1
ATOM 805 O O . GLY A 1 101 ? 6.587 -1.938 -31.820 1.00 95.38 101 GLY A O 1
ATOM 806 N N . GLN A 1 102 ? 7.943 -2.940 -30.338 1.00 95.81 102 GLN A N 1
ATOM 807 C CA . GLN A 1 102 ? 6.898 -3.325 -29.396 1.00 95.81 102 GLN A CA 1
ATOM 808 C C . GLN A 1 102 ? 6.872 -2.394 -28.187 1.00 95.81 102 GLN A C 1
ATOM 810 O O . GLN A 1 102 ? 7.913 -2.085 -27.606 1.00 95.81 102 GLN A O 1
ATOM 815 N N . PHE A 1 103 ? 5.666 -1.988 -27.788 1.00 95.38 103 PHE A N 1
ATOM 816 C CA . PHE A 1 103 ? 5.428 -1.330 -26.508 1.00 95.38 103 PHE A CA 1
ATOM 817 C C . PHE A 1 103 ? 5.278 -2.392 -25.423 1.00 95.38 103 PHE A C 1
ATOM 819 O O . PHE A 1 103 ? 4.387 -3.234 -25.480 1.00 95.38 103 PHE A O 1
ATOM 826 N N . LEU A 1 104 ? 6.168 -2.327 -24.444 1.00 94.81 104 LEU A N 1
ATOM 827 C CA . LEU A 1 104 ? 6.292 -3.253 -23.325 1.00 94.81 104 LEU A CA 1
ATOM 828 C C . LEU A 1 104 ? 6.125 -2.501 -21.998 1.00 94.81 104 LEU A C 1
ATOM 830 O O . LEU A 1 104 ? 6.709 -2.877 -20.997 1.00 94.81 104 LEU A O 1
ATOM 834 N N . MET A 1 105 ? 5.410 -1.377 -21.994 1.00 94.62 105 MET A N 1
ATOM 835 C CA . MET A 1 105 ? 5.067 -0.676 -20.759 1.00 94.62 105 MET A CA 1
ATOM 836 C C . MET A 1 105 ? 3.883 -1.398 -20.095 1.00 94.62 105 MET A C 1
ATOM 838 O O . MET A 1 105 ? 2.923 -1.727 -20.801 1.00 94.62 105 MET A O 1
ATOM 842 N N . PRO A 1 106 ? 3.903 -1.642 -18.772 1.00 94.56 106 PRO A N 1
ATOM 843 C CA . PRO A 1 106 ? 2.797 -2.307 -18.104 1.00 94.56 106 PRO A CA 1
ATOM 844 C C . PRO A 1 106 ? 1.595 -1.360 -18.035 1.00 94.56 106 PRO A C 1
ATOM 846 O O . PRO A 1 106 ? 1.749 -0.151 -17.843 1.00 94.56 106 PRO A O 1
ATOM 849 N N . SER A 1 107 ? 0.388 -1.904 -18.200 1.00 94.69 107 SER A N 1
ATOM 850 C CA . SER A 1 107 ? -0.840 -1.140 -17.969 1.00 94.69 107 SER A CA 1
ATOM 851 C C . SER A 1 107 ? -1.091 -0.985 -16.471 1.00 94.69 107 SER A C 1
ATOM 853 O O . SER A 1 107 ? -0.635 -1.810 -15.681 1.00 94.69 107 SER A O 1
ATOM 855 N N . THR A 1 108 ? -1.847 0.034 -16.067 1.00 93.19 108 THR A N 1
ATOM 856 C CA . THR A 1 108 ? -2.187 0.253 -14.653 1.00 93.19 108 THR A CA 1
ATOM 857 C C . THR A 1 108 ? -2.837 -0.979 -14.023 1.00 93.19 108 THR A C 1
ATOM 859 O O . THR A 1 108 ? -2.463 -1.358 -12.921 1.00 93.19 108 THR A O 1
ATOM 862 N N . GLU A 1 109 ? -3.713 -1.674 -14.748 1.00 94.62 109 GLU A N 1
ATOM 863 C CA . GLU A 1 109 ? -4.372 -2.895 -14.269 1.00 94.62 109 GLU A CA 1
ATOM 864 C C . GLU A 1 109 ? -3.367 -4.020 -13.998 1.00 94.62 109 GLU A C 1
ATOM 866 O O . GLU A 1 109 ? -3.511 -4.777 -13.040 1.00 94.62 109 GLU A O 1
ATOM 871 N N . LYS A 1 110 ? -2.322 -4.131 -14.830 1.00 92.25 110 LYS A N 1
ATOM 872 C CA . LYS A 1 110 ? -1.252 -5.108 -14.621 1.00 92.25 110 LYS A CA 1
ATOM 873 C C . LYS A 1 110 ? -0.439 -4.767 -13.373 1.00 92.25 110 LYS A C 1
ATOM 875 O O . LYS A 1 110 ? -0.149 -5.670 -12.598 1.00 92.25 110 LYS A O 1
ATOM 880 N N . ILE A 1 111 ? -0.122 -3.489 -13.165 1.00 92.75 111 ILE A N 1
ATOM 881 C CA . ILE A 1 111 ? 0.589 -3.007 -11.971 1.00 92.75 111 ILE A CA 1
ATOM 882 C C . ILE A 1 111 ? -0.237 -3.299 -10.708 1.00 92.75 111 ILE A C 1
ATOM 884 O O . ILE A 1 111 ? 0.278 -3.862 -9.748 1.00 92.75 111 ILE A O 1
ATOM 888 N N . GLU A 1 112 ? -1.528 -2.964 -10.714 1.00 91.56 112 GLU A N 1
ATOM 889 C CA . GLU A 1 112 ? -2.435 -3.193 -9.581 1.00 91.56 112 GLU A CA 1
ATOM 890 C C . GLU A 1 112 ? -2.610 -4.680 -9.265 1.00 91.56 112 GLU A C 1
ATOM 892 O O . GLU A 1 112 ? -2.623 -5.061 -8.094 1.00 91.56 112 GLU A O 1
ATOM 897 N N . SER A 1 113 ? -2.699 -5.523 -10.298 1.00 91.75 113 SER A N 1
ATOM 898 C CA . SER A 1 113 ? -2.749 -6.976 -10.129 1.00 91.75 113 SER A CA 1
ATOM 899 C C . SER A 1 113 ? -1.491 -7.503 -9.450 1.00 91.75 113 SER A C 1
ATOM 901 O O . SER A 1 113 ? -1.609 -8.346 -8.574 1.00 91.75 113 SER A O 1
ATOM 903 N N . GLU A 1 114 ? -0.307 -7.018 -9.829 1.00 88.44 114 GLU A N 1
ATOM 904 C CA . GLU A 1 114 ? 0.949 -7.478 -9.226 1.00 88.44 114 GLU A CA 1
ATOM 905 C C . GLU A 1 114 ? 1.187 -6.929 -7.813 1.00 88.44 114 GLU A C 1
ATOM 907 O O . GLU A 1 114 ? 1.904 -7.547 -7.039 1.00 88.44 114 GLU A O 1
ATOM 912 N N . LEU A 1 115 ? 0.593 -5.785 -7.464 1.00 87.50 115 LEU A N 1
ATOM 913 C CA . LEU A 1 115 ? 0.633 -5.234 -6.103 1.00 87.50 115 LEU A CA 1
ATOM 914 C C . LEU A 1 115 ? -0.366 -5.895 -5.146 1.00 87.50 115 LEU A C 1
ATOM 916 O O . LEU A 1 115 ? -0.270 -5.696 -3.936 1.00 87.50 115 LEU A O 1
ATOM 920 N N . SER A 1 116 ? -1.357 -6.602 -5.688 1.00 86.06 116 SER A N 1
ATOM 921 C CA . SER A 1 116 ? -2.406 -7.270 -4.910 1.00 86.06 116 SER A CA 1
ATOM 922 C C . SER A 1 116 ? -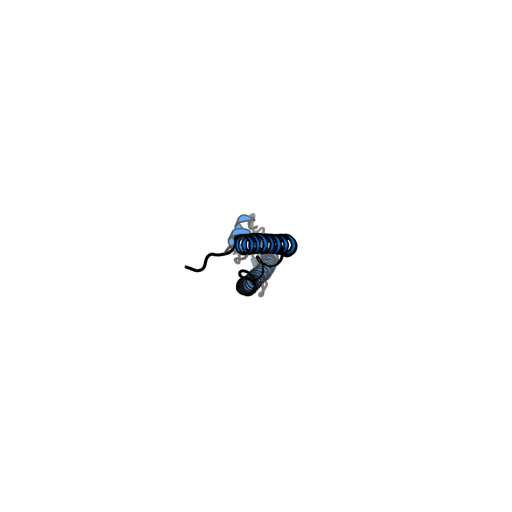2.079 -8.731 -4.580 1.00 86.06 116 SER A C 1
ATOM 924 O O . SER A 1 116 ? -2.810 -9.327 -3.786 1.00 86.06 116 SER A O 1
ATOM 926 N N . ASP A 1 117 ? -1.032 -9.287 -5.199 1.00 67.38 117 ASP A N 1
ATOM 927 C CA . ASP A 1 117 ? -0.494 -10.631 -4.939 1.00 67.38 117 ASP A CA 1
ATOM 928 C C . ASP A 1 117 ? 0.388 -10.651 -3.673 1.00 67.38 117 ASP A C 1
ATOM 930 O O . ASP A 1 117 ? 0.268 -11.626 -2.890 1.00 67.38 117 ASP A O 1
#

Sequence (117 aa):
MKKISKAQATAFIVLAVIIVAFAALIIYFNQNSYSSNLNRIFSRLEINAQADQVQSSILGCLESTAKDALLIIGIQGGYYNKPEKLHDLEWSFIPYYYYEGQFLMPSTEKIESELSD

pLDDT: mean 82.77, std 15.93, range [47.97, 96.44]

Radius of gyration: 37.82 Å; chains: 1; bounding box: 79×28×102 Å

Secondary structure (DSSP, 8-state):
-----HHHHHHHHHHHHHHHHHHHHHHHHHHTTSSSSHHHHSSSSSHHHHHHHHHHHHHHHHHHHHHHHHHHHHHTTT-SS--SSEEE-SSSEEE-SEETTEE-PPPHHHHHHHH--

Foldseek 3Di:
DDPDDPVNVVVVVVVVVVVVVVVVVVVVVCVVVPPPPPVPDPDDDPVPVVVVVVVVVVVVVVVVVVVVLCVQCVVQQLDPDDDPAWDDPVVHIHHDCDDPHDGPRDDPVRSVVSVVD